Protein AF-A0A1C5RMY4-F1 (afdb_monomer)

Solvent-accessible surface area (backbone atoms only — not comparable to full-atom values): 9343 Å² total; per-residue (Å²): 129,76,68,65,66,56,53,53,54,55,52,51,52,52,53,50,54,48,57,75,66,56,68,58,70,64,58,58,49,51,51,52,53,52,49,50,53,53,51,52,52,50,51,52,52,50,52,52,50,53,50,49,34,61,46,48,66,45,89,45,74,66,55,49,50,37,51,51,38,51,52,50,28,52,53,36,43,52,51,22,26,55,73,70,71,58,78,48,69,67,61,52,51,54,51,51,53,53,56,53,50,51,55,52,51,28,19,50,23,30,48,42,15,62,75,70,65,68,57,71,57,57,52,22,48,50,49,44,56,51,49,39,51,53,33,51,51,52,33,53,53,22,42,42,66,65,65,48,92,69,59,67,73,58,52,56,53,54,51,53,56,49,52,61,60,51,56,65,64,75,79,113

Radius of gyration: 30.12 Å; Cα contacts (8 Å, |Δi|>4): 88; chains: 1; bounding box: 77×52×88 Å

Foldseek 3Di:
DPPVVVVVVVVVVVVVVVVVVCPPVVVVVVVVVVVV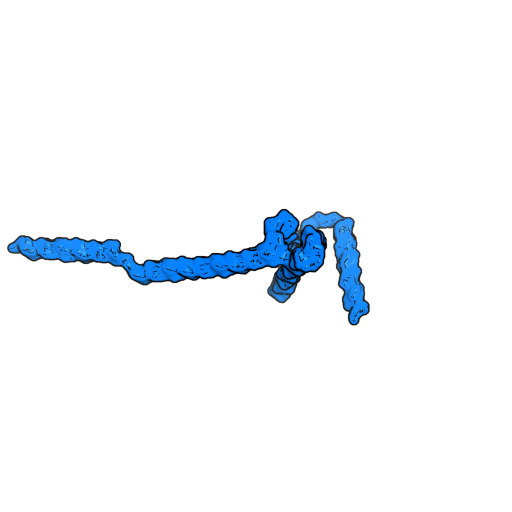VVVVVVVVCVVVVVVLCVLLVHDDPLNVLLVVLLVLLLVLQCLLCVLVVNDDPVVSVVSVVVSVVLSVQLSVLQCCCVPPVVHPSVSSSVSSVVSSVVSVLSNLVSCVSNPDDDDPVSVVVSVVVVVVVVVVVVVD

Secondary structure (DSSP, 8-state):
-TTHHHHHHHHHHHHHHHHHH---HHHHHHHHHHHHHHHHHHHHHHHHHHHHHHHTT---HHHHHHHHHHHHHHHHHHHHHHHTT---HHHHHHHHHHHHHHHHHHHHHHHHIIIII-STTHHHHHHHHHHHHHHHHHHHHHHHHHT----HHHHHHHHHHHHHHHHHHH--

Structure (mmCIF, N/CA/C/O backbone):
data_AF-A0A1C5RMY4-F1
#
_entry.id   AF-A0A1C5RMY4-F1
#
loop_
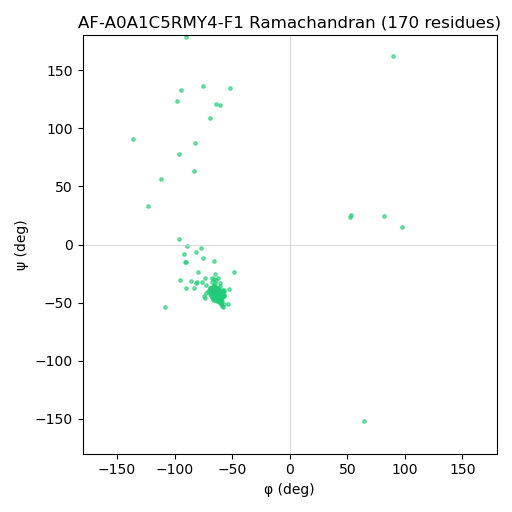_atom_site.group_PDB
_atom_site.id
_atom_site.type_symbol
_atom_site.label_atom_id
_atom_site.label_alt_id
_atom_site.label_comp_id
_atom_site.label_asym_id
_atom_site.label_entity_id
_atom_site.label_seq_id
_atom_site.pdbx_PDB_ins_code
_atom_site.Cartn_x
_atom_site.Cartn_y
_atom_site.Cartn_z
_atom_site.occupancy
_atom_site.B_iso_or_equiv
_atom_site.auth_seq_id
_atom_site.auth_comp_id
_atom_site.auth_asym_id
_atom_site.auth_atom_id
_atom_site.pdbx_PDB_model_num
ATOM 1 N N . MET A 1 1 ? -53.183 -29.161 -62.700 1.00 53.53 1 MET A N 1
ATOM 2 C CA . MET A 1 1 ? -53.122 -28.844 -61.252 1.00 53.53 1 MET A CA 1
ATOM 3 C C . MET A 1 1 ? -51.750 -29.084 -60.596 1.00 53.53 1 MET A C 1
ATOM 5 O O . MET A 1 1 ? -51.550 -28.572 -59.508 1.00 53.53 1 MET A O 1
ATOM 9 N N . GLY A 1 2 ? -50.781 -29.776 -61.221 1.00 54.72 2 GLY A N 1
ATOM 10 C CA . GLY A 1 2 ? -49.497 -30.132 -60.575 1.00 54.72 2 GLY A CA 1
ATOM 11 C C . GLY A 1 2 ? -48.319 -29.144 -60.690 1.00 54.72 2 GLY A C 1
ATOM 12 O O . GLY A 1 2 ? -47.258 -29.429 -60.146 1.00 54.72 2 GLY A O 1
ATOM 13 N N . GLN A 1 3 ? -48.458 -28.010 -61.389 1.00 52.47 3 GLN A N 1
ATOM 14 C CA . GLN A 1 3 ? -47.373 -27.014 -61.494 1.00 52.47 3 GLN A CA 1
ATOM 15 C C . GLN A 1 3 ? -47.354 -26.010 -60.331 1.00 52.47 3 GLN A C 1
ATOM 17 O O . GLN A 1 3 ? -46.271 -25.618 -59.914 1.00 52.47 3 GLN A O 1
ATOM 22 N N . TYR A 1 4 ? -48.516 -25.675 -59.756 1.00 54.50 4 TYR A N 1
ATOM 23 C CA . TYR A 1 4 ? -48.617 -24.744 -58.622 1.00 54.50 4 TYR A CA 1
ATOM 24 C C . TYR A 1 4 ? -48.008 -25.322 -57.331 1.00 54.50 4 TYR A C 1
ATOM 26 O O . TYR A 1 4 ? -47.198 -24.671 -56.685 1.00 54.50 4 TYR A O 1
ATOM 34 N N . ALA A 1 5 ? -48.265 -26.597 -57.019 1.00 56.53 5 ALA A N 1
ATOM 35 C CA . ALA A 1 5 ? -47.729 -27.225 -55.805 1.00 56.53 5 ALA A CA 1
ATOM 36 C C . ALA A 1 5 ? -46.190 -27.356 -55.794 1.00 56.53 5 ALA A C 1
ATOM 38 O O . ALA A 1 5 ? -45.576 -27.415 -54.733 1.00 56.53 5 ALA A O 1
ATOM 39 N N . ARG A 1 6 ? -45.541 -27.408 -56.968 1.00 55.28 6 ARG A N 1
ATOM 40 C CA . ARG A 1 6 ? -44.080 -27.559 -57.071 1.00 55.28 6 ARG A CA 1
ATOM 41 C C . ARG A 1 6 ? -43.343 -26.233 -56.880 1.00 55.28 6 ARG A C 1
ATOM 43 O O . ARG A 1 6 ? -42.236 -26.243 -56.351 1.00 55.28 6 ARG A O 1
ATOM 50 N N . SER A 1 7 ? -43.933 -25.113 -57.301 1.00 57.06 7 SER A N 1
ATOM 51 C CA . SER A 1 7 ? -43.360 -23.783 -57.067 1.00 57.06 7 SER A CA 1
ATOM 52 C C . SER A 1 7 ? -43.414 -23.394 -55.593 1.00 57.06 7 SER A C 1
ATOM 54 O O . SER A 1 7 ? -42.444 -22.833 -55.090 1.00 57.06 7 SER A O 1
ATOM 56 N N . ASP A 1 8 ? -44.483 -23.765 -54.887 1.00 58.78 8 ASP A N 1
ATOM 57 C CA . ASP A 1 8 ? -44.672 -23.396 -53.480 1.00 58.78 8 ASP A CA 1
ATOM 58 C C . ASP A 1 8 ? -43.644 -24.085 -52.564 1.00 58.78 8 ASP A C 1
ATOM 60 O O . ASP A 1 8 ? -43.006 -23.424 -51.749 1.00 58.78 8 ASP A O 1
ATOM 64 N N . ILE A 1 9 ? -43.355 -25.374 -52.790 1.00 59.66 9 ILE A N 1
ATOM 65 C CA . ILE A 1 9 ? -42.347 -26.135 -52.024 1.00 59.66 9 ILE A CA 1
ATOM 66 C C . ILE A 1 9 ? -40.926 -25.569 -52.221 1.00 59.66 9 ILE A C 1
ATOM 68 O O . ILE A 1 9 ? -40.126 -25.516 -51.286 1.00 59.66 9 ILE A O 1
ATOM 72 N N . VAL A 1 10 ? -40.592 -25.124 -53.438 1.00 60.22 10 VAL A N 1
ATOM 73 C CA . VAL A 1 10 ? -39.270 -24.542 -53.744 1.00 60.22 10 VAL A CA 1
ATOM 74 C C . VAL A 1 10 ? -39.128 -23.141 -53.138 1.00 60.22 10 VAL A C 1
ATOM 76 O O . VAL A 1 10 ? -38.043 -22.773 -52.679 1.00 60.22 10 VAL A O 1
ATOM 79 N N . LEU A 1 11 ? -40.215 -22.366 -53.096 1.00 60.44 11 LEU A N 1
ATOM 80 C CA . LEU A 1 11 ? -40.238 -21.049 -52.460 1.00 60.44 11 LEU A CA 1
ATOM 81 C C . LEU A 1 11 ? -40.129 -21.150 -50.931 1.00 60.44 11 LEU A C 1
ATOM 83 O O . LEU A 1 11 ? -39.371 -20.385 -50.332 1.00 60.44 11 LEU A O 1
ATOM 87 N N . GLU A 1 12 ? -40.800 -22.125 -50.314 1.00 62.69 12 GLU A N 1
ATOM 88 C CA . GLU A 1 12 ? -40.747 -22.372 -48.867 1.00 62.69 12 GLU A CA 1
ATOM 89 C C . GLU A 1 12 ? -39.377 -22.915 -48.419 1.00 62.69 12 GLU A C 1
ATOM 91 O O . GLU A 1 12 ? -38.822 -22.494 -47.404 1.00 62.69 12 GLU A O 1
ATOM 96 N N . SER A 1 13 ? -38.743 -23.770 -49.229 1.00 63.50 13 SER A N 1
ATOM 97 C CA . SER A 1 13 ? -37.384 -24.248 -48.943 1.00 63.50 13 SER A CA 1
ATOM 98 C C . SER A 1 13 ? -36.342 -23.119 -48.987 1.00 63.50 13 SER A C 1
ATOM 100 O O . SER A 1 13 ? -35.403 -23.126 -48.191 1.00 63.50 13 SER A O 1
ATOM 102 N N . ASN A 1 14 ? -36.489 -22.133 -49.880 1.00 63.25 14 ASN A N 1
ATOM 103 C CA . ASN A 1 14 ? -35.573 -20.988 -49.977 1.00 63.25 14 ASN A CA 1
ATOM 104 C C . ASN A 1 14 ? -35.792 -19.944 -48.872 1.00 63.25 14 ASN A C 1
ATOM 106 O O . ASN A 1 14 ? -34.830 -19.304 -48.438 1.00 63.25 14 ASN A O 1
ATOM 110 N N . SER A 1 15 ? -37.028 -19.761 -48.402 1.00 64.62 15 SER A N 1
ATOM 111 C CA . SER A 1 15 ? -37.321 -18.872 -47.273 1.00 64.62 15 SER A CA 1
ATOM 112 C C . SER A 1 15 ? -36.811 -19.459 -45.953 1.00 64.62 15 SER A C 1
ATOM 114 O O . SER A 1 15 ? -36.186 -18.738 -45.173 1.00 64.62 15 SER A O 1
ATOM 116 N N . LEU A 1 16 ? -36.961 -20.772 -45.747 1.00 60.56 16 LEU A N 1
ATOM 117 C CA . LEU A 1 16 ? -36.423 -21.481 -44.585 1.00 60.56 16 LEU A CA 1
ATOM 118 C C . LEU A 1 16 ? -34.889 -21.541 -44.595 1.00 60.56 16 LEU A C 1
ATOM 120 O O . LEU A 1 16 ? -34.268 -21.261 -43.571 1.00 60.56 16 LEU A O 1
ATOM 124 N N . LEU A 1 17 ? -34.254 -21.800 -45.745 1.00 60.25 17 LEU A N 1
ATOM 125 C CA . LEU A 1 17 ? -32.788 -21.753 -45.862 1.00 60.25 17 LEU A CA 1
ATOM 126 C C . LEU A 1 17 ? -32.226 -20.352 -45.589 1.00 60.25 17 LEU A C 1
ATOM 128 O O . LEU A 1 17 ? -31.188 -20.219 -44.940 1.00 60.25 17 LEU A O 1
ATOM 132 N N . ARG A 1 18 ? -32.925 -19.294 -46.019 1.00 58.94 18 ARG A N 1
ATOM 133 C CA . ARG A 1 18 ? -32.551 -17.916 -45.677 1.00 58.94 18 ARG A CA 1
ATOM 134 C C . ARG A 1 18 ? -32.745 -17.615 -44.196 1.00 58.94 18 ARG A C 1
ATOM 136 O O . ARG A 1 18 ? -31.878 -16.963 -43.634 1.00 58.94 18 ARG A O 1
ATOM 143 N N . ALA A 1 19 ? -33.808 -18.104 -43.557 1.00 60.16 19 ALA A N 1
ATOM 144 C CA . ALA A 1 19 ? -34.043 -17.923 -42.123 1.00 60.16 19 ALA A CA 1
ATOM 145 C C . ALA A 1 19 ? -33.007 -18.656 -41.250 1.00 60.16 19 ALA A C 1
ATOM 147 O O . ALA A 1 19 ? -32.563 -18.106 -40.245 1.00 60.16 19 ALA A O 1
ATOM 148 N N . VAL A 1 20 ? -32.559 -19.847 -41.666 1.00 60.69 20 VAL A N 1
ATOM 149 C CA . VAL A 1 20 ? -31.490 -20.607 -40.990 1.00 60.69 20 VAL A CA 1
ATOM 150 C C . VAL A 1 20 ? -30.127 -19.905 -41.102 1.00 60.69 20 VAL A C 1
ATOM 152 O O . VAL A 1 20 ? -29.335 -19.963 -40.165 1.00 60.69 20 VAL A O 1
ATOM 155 N N . PHE A 1 21 ? -29.861 -19.190 -42.203 1.00 59.97 21 PHE A N 1
ATOM 156 C CA . PHE A 1 21 ? -28.621 -18.421 -42.403 1.00 59.97 21 PHE A CA 1
ATOM 157 C C . PHE A 1 21 ? -28.698 -16.954 -41.943 1.00 59.97 21 PHE A C 1
ATOM 159 O O . PHE A 1 21 ? -27.677 -16.262 -41.921 1.00 59.97 21 PHE A O 1
ATOM 166 N N . PHE A 1 22 ? -29.880 -16.454 -41.564 1.00 62.44 22 PHE A N 1
ATOM 167 C CA . PHE A 1 22 ? -30.070 -15.076 -41.109 1.00 62.44 22 PHE A CA 1
ATOM 168 C C . PHE A 1 22 ? -29.711 -14.943 -39.627 1.00 62.44 22 PHE A C 1
ATOM 170 O O . PHE A 1 22 ? -30.539 -14.603 -38.782 1.00 62.44 22 PHE A O 1
ATOM 177 N N . ILE A 1 23 ? -28.440 -15.183 -39.295 1.00 59.62 23 ILE A N 1
ATOM 178 C CA . ILE A 1 23 ? -27.897 -14.655 -38.046 1.00 59.62 23 ILE A CA 1
ATOM 179 C C . ILE A 1 23 ? -27.927 -13.128 -38.183 1.00 59.62 23 ILE A C 1
ATOM 181 O O . ILE A 1 23 ? -27.337 -12.583 -39.121 1.00 59.62 23 ILE A O 1
ATOM 185 N N . PRO A 1 24 ? -28.627 -12.401 -37.294 1.00 61.25 24 PRO A N 1
ATOM 186 C CA . PRO A 1 24 ? -28.732 -10.960 -37.420 1.00 61.25 24 PRO A CA 1
ATOM 187 C C . PRO A 1 24 ? -27.326 -10.362 -37.342 1.00 61.25 24 PRO A C 1
ATOM 189 O O . PRO A 1 24 ? -26.653 -10.490 -36.322 1.00 61.25 24 PRO A O 1
ATOM 192 N N . LYS A 1 25 ? -26.900 -9.655 -38.397 1.00 63.75 25 LYS A N 1
ATOM 193 C CA . LYS A 1 25 ? -25.624 -8.910 -38.482 1.00 63.75 25 LYS A CA 1
ATOM 194 C C . LYS A 1 25 ? -25.372 -8.010 -37.258 1.00 63.75 25 LYS A C 1
ATOM 196 O O . LYS A 1 25 ? -24.232 -7.689 -36.935 1.00 63.75 25 LYS A O 1
ATOM 201 N N . ASN A 1 26 ? -26.442 -7.627 -36.556 1.00 67.31 26 ASN A N 1
ATOM 202 C CA . ASN A 1 26 ? -26.394 -6.906 -35.289 1.00 67.31 26 ASN A CA 1
ATOM 203 C C . ASN A 1 26 ? -25.777 -7.736 -34.143 1.00 67.31 26 ASN A C 1
ATOM 205 O O . ASN A 1 26 ? -24.994 -7.204 -33.370 1.00 67.31 26 ASN A O 1
ATOM 209 N N . LYS A 1 27 ? -26.059 -9.043 -34.049 1.00 70.69 27 LYS A N 1
ATOM 210 C CA . LYS A 1 27 ? -25.493 -9.936 -33.022 1.00 70.69 27 LYS A CA 1
ATOM 211 C C . LYS A 1 27 ? -23.996 -10.160 -33.236 1.00 70.69 27 LYS A C 1
ATOM 213 O O . LYS A 1 27 ? -23.237 -10.063 -32.281 1.00 70.69 27 LYS A O 1
ATOM 218 N N . GLU A 1 28 ? -23.571 -10.361 -34.481 1.00 73.44 28 GLU A N 1
ATOM 219 C CA . GLU A 1 28 ? -22.149 -10.435 -34.856 1.00 73.44 28 GLU A CA 1
ATOM 220 C C . GLU A 1 28 ? -21.415 -9.134 -34.494 1.00 73.44 28 GLU A C 1
ATOM 222 O O . GLU A 1 28 ? -20.409 -9.163 -33.792 1.00 73.44 28 GLU A O 1
ATOM 227 N N . ARG A 1 29 ? -21.981 -7.975 -34.870 1.00 77.12 29 ARG A N 1
ATOM 228 C CA . ARG A 1 29 ? -21.434 -6.651 -34.532 1.00 77.12 29 ARG A CA 1
ATOM 229 C C . ARG A 1 29 ? -21.334 -6.430 -33.020 1.00 77.12 29 ARG A C 1
ATOM 231 O O . ARG A 1 29 ? -20.299 -5.968 -32.556 1.00 77.12 29 ARG A O 1
ATOM 238 N N . GLN A 1 30 ? -22.372 -6.770 -32.258 1.00 75.19 30 GLN A N 1
ATOM 239 C CA . GLN A 1 30 ? -22.375 -6.634 -30.797 1.00 75.19 30 GLN A CA 1
ATOM 240 C C . GLN A 1 30 ? -21.321 -7.533 -30.137 1.00 75.19 30 GLN A C 1
ATOM 242 O O . GLN A 1 30 ? -20.623 -7.099 -29.224 1.00 75.19 30 GLN A O 1
ATOM 247 N N . VAL A 1 31 ? -21.146 -8.763 -30.630 1.00 78.81 31 VAL A N 1
ATOM 248 C CA . VAL A 1 31 ? -20.099 -9.677 -30.151 1.00 78.81 31 VAL A CA 1
ATOM 249 C C . VAL A 1 31 ? -18.704 -9.130 -30.473 1.00 78.81 31 VAL A C 1
ATOM 251 O O . VAL A 1 31 ? -17.828 -9.176 -29.612 1.00 78.81 31 VAL A O 1
ATOM 254 N N . THR A 1 32 ? -18.481 -8.568 -31.665 1.00 84.31 32 THR A N 1
ATOM 255 C CA . THR A 1 32 ? -17.197 -7.940 -32.019 1.00 84.31 32 THR A CA 1
ATOM 256 C C . THR A 1 32 ? -16.902 -6.712 -31.157 1.00 84.31 32 THR A C 1
ATOM 258 O O . THR A 1 32 ? -15.786 -6.591 -30.659 1.00 84.31 32 THR A O 1
ATOM 261 N N . VAL A 1 33 ? -17.891 -5.844 -30.917 1.00 85.25 33 VAL A N 1
ATOM 262 C CA . VAL A 1 33 ? -17.745 -4.659 -30.051 1.00 85.25 33 VAL A CA 1
ATOM 263 C C . VAL A 1 33 ? -17.442 -5.067 -28.608 1.00 85.25 33 VAL A C 1
ATOM 265 O O . VAL A 1 33 ? -16.530 -4.517 -27.996 1.00 85.25 33 VAL A O 1
ATOM 268 N N . MET A 1 34 ? -18.137 -6.079 -28.077 1.00 86.25 34 MET A N 1
ATOM 269 C CA . MET A 1 34 ? -17.867 -6.605 -26.735 1.00 86.25 34 MET A CA 1
ATOM 270 C C . MET A 1 34 ? -16.445 -7.171 -26.627 1.00 86.25 34 MET A C 1
ATOM 272 O O . MET A 1 34 ? -15.745 -6.901 -25.653 1.00 86.25 34 MET A O 1
ATOM 276 N N . ARG A 1 35 ? -15.988 -7.918 -27.641 1.00 89.44 35 ARG A N 1
ATOM 277 C CA . ARG A 1 35 ? -14.616 -8.448 -27.687 1.00 89.44 35 ARG A CA 1
ATOM 278 C C . ARG A 1 35 ? -13.581 -7.330 -27.739 1.00 89.44 35 ARG A C 1
ATOM 280 O O . ARG A 1 35 ? -12.637 -7.367 -26.963 1.00 89.44 35 ARG A O 1
ATOM 287 N N . GLN A 1 36 ? -13.781 -6.326 -28.591 1.00 89.62 36 GLN A N 1
ATOM 288 C CA . GLN A 1 36 ? -12.895 -5.164 -28.670 1.00 89.62 36 GLN A CA 1
ATOM 289 C C . GLN A 1 36 ? -12.822 -4.425 -27.331 1.00 89.62 36 GLN A C 1
ATOM 291 O O . GLN A 1 36 ? -11.724 -4.131 -26.878 1.00 89.62 36 GLN A O 1
ATOM 296 N N . ALA A 1 37 ? -13.955 -4.212 -26.655 1.00 89.81 37 ALA A N 1
ATOM 297 C CA . ALA A 1 37 ? -13.981 -3.578 -25.341 1.00 89.81 37 ALA A CA 1
ATOM 298 C C . ALA A 1 37 ? -13.166 -4.362 -24.297 1.00 89.81 37 ALA A C 1
ATOM 300 O O . ALA A 1 37 ? -12.312 -3.786 -23.625 1.00 89.81 37 ALA A O 1
ATOM 301 N N . VAL A 1 38 ? -13.371 -5.680 -24.195 1.00 93.00 38 VAL A N 1
ATOM 302 C CA . VAL A 1 38 ? -12.616 -6.531 -23.258 1.00 93.00 38 VAL A CA 1
ATOM 303 C C . VAL A 1 38 ? -11.124 -6.531 -23.593 1.00 93.00 38 VAL A C 1
ATOM 305 O O . VAL A 1 38 ? -10.297 -6.385 -22.698 1.00 93.00 38 VAL A O 1
ATOM 308 N N . THR A 1 39 ? -10.766 -6.639 -24.871 1.00 94.06 39 THR A N 1
ATOM 309 C CA . THR A 1 39 ? -9.370 -6.636 -25.317 1.00 94.06 39 THR A CA 1
ATOM 310 C C . THR A 1 39 ? -8.683 -5.293 -25.065 1.00 94.06 39 THR A C 1
ATOM 312 O O . THR A 1 39 ? -7.551 -5.267 -24.590 1.00 94.06 39 THR A O 1
ATOM 315 N N . THR A 1 40 ? -9.359 -4.166 -25.300 1.00 93.56 40 THR A N 1
ATOM 316 C CA . THR A 1 40 ? -8.829 -2.839 -24.956 1.00 93.56 40 THR A CA 1
ATOM 317 C C . THR A 1 40 ? -8.569 -2.727 -23.458 1.00 93.56 40 THR A C 1
ATOM 319 O O . THR A 1 40 ? -7.493 -2.292 -23.055 1.00 93.56 40 THR A O 1
ATOM 322 N N . VAL A 1 41 ? -9.514 -3.176 -22.631 1.00 93.44 41 VAL A N 1
ATOM 323 C CA . VAL A 1 41 ? -9.355 -3.193 -21.173 1.00 93.44 41 VAL A CA 1
ATOM 324 C C . VAL A 1 41 ? -8.166 -4.070 -20.758 1.00 93.44 41 VAL A C 1
ATOM 326 O O . VAL A 1 41 ? -7.339 -3.636 -19.960 1.00 93.44 41 VAL A O 1
ATOM 329 N N . GLN A 1 42 ? -8.018 -5.262 -21.344 1.00 93.88 42 GLN A N 1
ATOM 330 C CA . GLN A 1 42 ? -6.876 -6.149 -21.096 1.00 93.88 42 GLN A CA 1
ATOM 331 C C . GLN A 1 42 ? -5.539 -5.490 -21.441 1.00 93.88 42 GLN A C 1
ATOM 333 O O . GLN A 1 42 ? -4.606 -5.580 -20.649 1.00 93.88 42 GLN A O 1
ATOM 338 N N . TYR A 1 43 ? -5.440 -4.803 -22.583 1.00 94.88 43 TYR A N 1
ATOM 339 C CA . TYR A 1 43 ? -4.210 -4.105 -22.962 1.00 94.88 43 TYR A CA 1
ATOM 340 C C . TYR A 1 43 ? -3.871 -2.957 -22.016 1.00 94.88 43 TYR A C 1
ATOM 342 O O . TYR A 1 43 ? -2.703 -2.787 -21.671 1.00 94.88 43 TYR A O 1
ATOM 350 N N . VAL A 1 44 ? -4.871 -2.205 -21.551 1.00 94.62 44 VAL A N 1
ATOM 351 C CA . VAL A 1 44 ? -4.664 -1.149 -20.550 1.00 94.62 44 VAL A CA 1
ATOM 352 C C . VAL A 1 44 ? -4.140 -1.748 -19.245 1.00 94.62 44 VAL A C 1
ATOM 354 O O . VAL A 1 44 ? -3.120 -1.290 -18.732 1.00 94.62 44 VAL A O 1
ATOM 357 N N . PHE A 1 45 ? -4.768 -2.813 -18.740 1.00 93.38 45 PHE A N 1
ATOM 358 C CA . PHE A 1 45 ? -4.301 -3.493 -17.529 1.00 93.38 45 PHE A CA 1
ATOM 359 C C . PHE A 1 45 ? -2.911 -4.107 -17.693 1.00 93.38 45 PHE A C 1
ATOM 361 O O . PHE A 1 45 ? -2.097 -4.004 -16.780 1.00 93.38 45 PHE A O 1
ATOM 368 N N . ALA A 1 46 ? -2.612 -4.703 -18.847 1.00 94.69 46 ALA A N 1
ATOM 369 C CA . ALA A 1 46 ? -1.293 -5.252 -19.137 1.00 94.6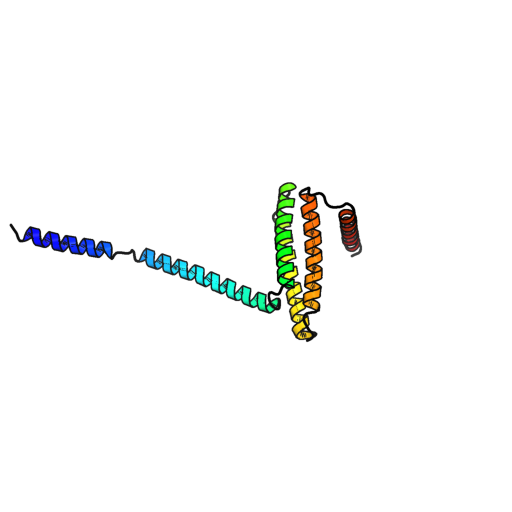9 46 ALA A CA 1
ATOM 370 C C . ALA A 1 46 ? -0.222 -4.153 -19.196 1.00 94.69 46 ALA A C 1
ATOM 372 O O . ALA A 1 46 ? 0.862 -4.334 -18.649 1.00 94.69 46 ALA A O 1
ATOM 373 N N . GLY A 1 47 ? -0.528 -3.002 -19.804 1.00 95.56 47 GLY A N 1
ATOM 374 C CA . GLY A 1 47 ? 0.379 -1.855 -19.859 1.00 95.56 47 GLY A CA 1
ATOM 375 C C . GLY A 1 47 ? 0.667 -1.276 -18.474 1.00 95.56 47 GLY A C 1
ATOM 376 O O . GLY A 1 47 ? 1.828 -1.098 -18.111 1.00 95.56 47 GLY A O 1
ATOM 377 N N . ILE A 1 48 ? -0.379 -1.054 -17.673 1.00 93.00 48 ILE A N 1
ATOM 378 C CA . ILE A 1 48 ? -0.242 -0.565 -16.293 1.00 93.00 48 ILE A CA 1
ATOM 379 C C . ILE A 1 48 ? 0.509 -1.588 -15.438 1.00 93.00 48 ILE A C 1
ATOM 381 O O . ILE A 1 48 ? 1.467 -1.229 -14.763 1.00 93.00 48 ILE A O 1
ATOM 385 N N . GLY A 1 49 ? 0.121 -2.862 -15.493 1.00 90.44 49 GLY A N 1
ATOM 386 C CA . GLY A 1 49 ? 0.759 -3.933 -14.729 1.00 90.44 49 GLY A CA 1
ATOM 387 C C . GLY A 1 49 ? 2.224 -4.137 -15.113 1.00 90.44 49 GLY A C 1
ATOM 388 O O . GLY A 1 49 ? 3.064 -4.312 -14.236 1.00 90.44 49 GLY A O 1
ATOM 389 N N . GLY A 1 50 ? 2.551 -4.042 -16.405 1.00 92.69 50 GLY A N 1
ATOM 390 C CA . GLY A 1 50 ? 3.927 -4.091 -16.897 1.00 92.69 50 GLY A CA 1
ATOM 391 C C . GLY A 1 50 ? 4.766 -2.920 -16.388 1.00 92.69 50 GLY A C 1
ATOM 392 O O . GLY A 1 50 ? 5.860 -3.133 -15.868 1.00 92.69 50 GLY A O 1
ATOM 393 N N . PHE A 1 51 ? 4.231 -1.697 -16.460 1.00 92.50 51 PHE A N 1
ATOM 394 C CA . PHE A 1 51 ? 4.896 -0.512 -15.917 1.00 92.50 51 PHE A CA 1
ATOM 395 C C . PHE A 1 51 ? 5.086 -0.603 -14.399 1.00 92.50 51 PHE A C 1
ATOM 397 O O . PHE A 1 51 ? 6.184 -0.368 -13.908 1.00 92.50 51 PHE A O 1
ATOM 404 N N . MET A 1 52 ? 4.047 -0.987 -13.653 1.00 91.69 52 MET A N 1
ATOM 405 C CA . MET A 1 52 ? 4.121 -1.154 -12.200 1.00 91.69 52 MET A CA 1
ATOM 406 C C . MET A 1 52 ? 5.113 -2.248 -11.808 1.00 91.69 52 MET A C 1
ATOM 408 O O . MET A 1 52 ? 5.890 -2.060 -10.879 1.00 91.69 52 MET A O 1
ATOM 412 N N . GLY A 1 53 ? 5.122 -3.371 -12.528 1.00 91.75 53 GLY A N 1
ATOM 413 C CA . GLY A 1 53 ? 6.086 -4.445 -12.315 1.00 91.75 53 GLY A CA 1
ATOM 414 C C . GLY A 1 53 ? 7.520 -3.964 -12.514 1.00 91.75 53 GLY A C 1
ATOM 415 O O . GLY A 1 53 ? 8.373 -4.250 -11.682 1.00 91.75 53 GLY A O 1
ATOM 416 N N . TRP A 1 54 ? 7.779 -3.182 -13.562 1.00 90.56 54 TRP A N 1
ATOM 417 C CA . TRP A 1 54 ? 9.085 -2.561 -13.780 1.00 90.56 54 TRP A CA 1
ATOM 418 C C . TRP A 1 54 ? 9.437 -1.542 -12.683 1.00 90.56 54 TRP A C 1
ATOM 420 O O . TRP A 1 54 ? 10.516 -1.617 -12.106 1.00 90.56 54 TRP A O 1
ATOM 430 N N . PHE A 1 55 ? 8.515 -0.638 -12.339 1.00 92.62 55 PHE A N 1
ATOM 431 C CA . PHE A 1 55 ? 8.750 0.443 -11.377 1.00 92.62 5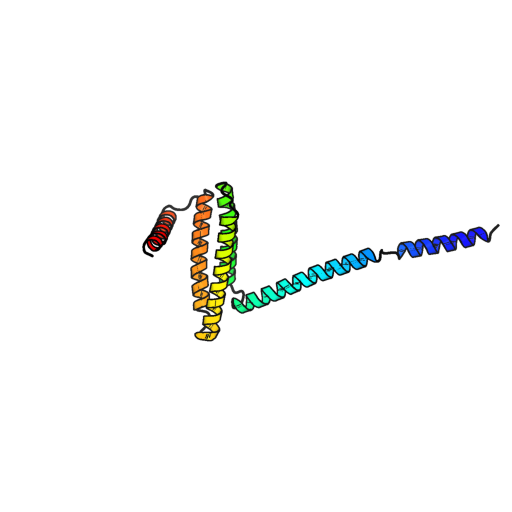5 PHE A CA 1
ATOM 432 C C . PHE A 1 55 ? 8.974 -0.056 -9.943 1.00 92.62 55 PHE A C 1
ATOM 434 O O . PHE A 1 55 ? 9.814 0.477 -9.225 1.00 92.62 55 PHE A O 1
ATOM 441 N N . LEU A 1 56 ? 8.254 -1.097 -9.522 1.00 92.56 56 LEU A N 1
ATOM 442 C CA . LEU A 1 56 ? 8.396 -1.693 -8.189 1.00 92.56 56 LEU A CA 1
ATOM 443 C C . LEU A 1 56 ? 9.577 -2.677 -8.092 1.00 92.56 56 LEU A C 1
ATOM 445 O O . LEU A 1 56 ? 9.885 -3.158 -7.002 1.00 92.56 56 LEU A O 1
ATOM 449 N N . GLY A 1 57 ? 10.241 -2.985 -9.211 1.00 88.31 57 GLY A N 1
ATOM 450 C CA . GLY A 1 57 ? 11.372 -3.914 -9.265 1.00 88.31 57 GLY A CA 1
ATOM 451 C C . GLY A 1 57 ? 10.992 -5.390 -9.323 1.00 88.31 57 GLY A C 1
ATOM 452 O O . GLY A 1 57 ? 11.774 -6.257 -8.933 1.00 88.31 57 GLY A O 1
ATOM 453 N N . GLY A 1 58 ? 9.792 -5.695 -9.804 1.00 90.19 58 GLY A N 1
ATOM 454 C CA . GLY A 1 58 ? 9.269 -7.048 -9.936 1.00 90.19 58 GLY A CA 1
ATOM 455 C C . GLY A 1 58 ? 8.510 -7.533 -8.702 1.00 90.19 58 GLY A C 1
ATOM 456 O O . GLY A 1 58 ? 8.631 -6.994 -7.602 1.00 90.19 58 GLY A O 1
ATOM 457 N N . LEU A 1 59 ? 7.710 -8.577 -8.910 1.00 88.75 59 LEU A N 1
ATOM 458 C CA . LEU A 1 59 ? 6.789 -9.137 -7.923 1.00 88.75 59 LEU A CA 1
ATOM 459 C C . LEU A 1 59 ? 7.439 -10.329 -7.206 1.00 88.75 59 LEU A C 1
ATOM 461 O O . LEU A 1 59 ? 7.193 -11.485 -7.538 1.00 88.75 59 LEU A O 1
ATOM 465 N N . ASP A 1 60 ? 8.329 -10.028 -6.262 1.00 91.38 60 ASP A N 1
ATOM 466 C CA . ASP A 1 60 ? 8.990 -11.026 -5.415 1.00 91.38 60 ASP A CA 1
ATOM 467 C C . ASP A 1 60 ? 8.205 -11.309 -4.121 1.00 91.38 60 ASP A C 1
ATOM 469 O O . ASP A 1 60 ? 7.148 -10.727 -3.863 1.00 91.38 60 ASP A O 1
ATOM 473 N N . GLY A 1 61 ? 8.721 -12.224 -3.293 1.00 94.00 61 GLY A N 1
ATOM 474 C CA . GLY A 1 61 ? 8.064 -12.632 -2.050 1.00 94.00 61 GLY A CA 1
ATOM 475 C C . GLY A 1 61 ? 7.852 -11.491 -1.050 1.00 94.00 61 GLY A C 1
ATOM 476 O O . GLY A 1 61 ? 6.838 -11.488 -0.353 1.00 94.00 61 GLY A O 1
ATOM 477 N N . PHE A 1 62 ? 8.751 -10.502 -0.999 1.00 94.38 62 PHE A N 1
ATOM 478 C CA . PHE A 1 62 ? 8.619 -9.365 -0.085 1.00 94.38 62 PHE A CA 1
ATOM 479 C C . PHE A 1 62 ? 7.526 -8.407 -0.553 1.00 94.38 62 PHE A C 1
ATOM 481 O O . PHE A 1 62 ? 6.665 -8.020 0.240 1.00 94.38 62 PHE A O 1
ATOM 488 N N . LEU A 1 63 ? 7.507 -8.070 -1.847 1.00 94.69 63 LEU A N 1
ATOM 489 C CA . LEU A 1 63 ? 6.455 -7.225 -2.409 1.00 94.69 63 LEU A CA 1
ATOM 490 C C . LEU A 1 63 ? 5.084 -7.915 -2.341 1.00 94.69 63 LEU A C 1
ATOM 492 O O . LEU A 1 63 ? 4.084 -7.267 -2.032 1.00 94.69 63 LEU A O 1
ATOM 496 N N . TYR A 1 64 ? 5.036 -9.232 -2.570 1.00 95.56 64 TYR A N 1
ATOM 497 C CA . TYR A 1 64 ? 3.822 -10.031 -2.403 1.00 95.56 64 TYR A CA 1
ATOM 498 C C . TYR A 1 64 ? 3.312 -10.012 -0.954 1.00 95.56 64 TYR A C 1
ATOM 500 O O . TYR A 1 64 ? 2.116 -9.827 -0.727 1.00 95.56 64 TYR A O 1
ATOM 508 N N . ALA A 1 65 ? 4.205 -10.156 0.032 1.00 96.56 65 ALA A N 1
ATOM 509 C CA . ALA A 1 65 ? 3.838 -10.081 1.443 1.00 96.56 65 ALA A CA 1
ATOM 510 C C . ALA A 1 65 ? 3.251 -8.709 1.805 1.00 96.56 65 ALA A C 1
ATOM 512 O O . ALA A 1 65 ? 2.193 -8.646 2.431 1.00 96.56 65 ALA A O 1
ATOM 513 N N . LEU A 1 66 ? 3.880 -7.618 1.354 1.00 96.38 66 LEU A N 1
ATOM 514 C CA . LEU A 1 66 ? 3.362 -6.265 1.560 1.00 96.38 66 LEU A CA 1
ATOM 515 C C . LEU A 1 66 ? 1.982 -6.077 0.924 1.00 96.38 66 LEU A C 1
ATOM 517 O O . LEU A 1 66 ? 1.080 -5.548 1.567 1.00 96.38 66 LEU A O 1
ATOM 521 N N . LEU A 1 67 ? 1.798 -6.544 -0.314 1.00 95.88 67 LEU A N 1
ATOM 522 C CA . LEU A 1 67 ? 0.507 -6.483 -0.996 1.00 95.88 67 LEU A CA 1
ATOM 523 C C . LEU A 1 67 ? -0.579 -7.217 -0.202 1.00 95.88 67 LEU A C 1
ATOM 525 O O . LEU A 1 67 ? -1.676 -6.691 -0.026 1.00 95.88 67 LEU A O 1
ATOM 529 N N . MET A 1 68 ? -0.268 -8.410 0.304 1.00 97.12 68 MET A N 1
ATOM 530 C CA . MET A 1 68 ? -1.194 -9.195 1.114 1.00 97.12 68 MET A CA 1
ATOM 531 C C . MET A 1 68 ? -1.551 -8.478 2.426 1.00 97.12 68 MET A C 1
ATOM 533 O O . MET A 1 68 ? -2.730 -8.403 2.764 1.00 97.12 68 MET A O 1
ATOM 537 N N . PHE A 1 69 ? -0.574 -7.874 3.108 1.00 96.44 69 PHE A N 1
ATOM 538 C CA . PHE A 1 69 ? -0.811 -7.079 4.319 1.00 96.44 69 PHE A CA 1
ATOM 539 C C . PHE A 1 69 ? -1.701 -5.863 4.047 1.00 96.44 69 PHE A C 1
ATOM 541 O O . PHE A 1 69 ? -2.674 -5.663 4.762 1.00 96.44 69 PHE A O 1
ATOM 548 N N . VAL A 1 70 ? -1.442 -5.109 2.975 1.00 95.94 70 VAL A N 1
ATOM 549 C CA . VAL A 1 70 ? -2.274 -3.960 2.575 1.00 95.94 70 VAL A CA 1
ATOM 550 C C . VAL A 1 70 ? -3.720 -4.378 2.287 1.00 95.94 70 VAL A C 1
ATOM 552 O O . VAL A 1 70 ? -4.660 -3.681 2.671 1.00 95.94 70 VAL A O 1
ATOM 555 N N . VAL A 1 71 ? -3.920 -5.513 1.606 1.00 95.50 71 VAL A N 1
ATOM 556 C CA . VAL A 1 71 ? -5.264 -6.034 1.312 1.00 95.50 71 VAL A CA 1
ATOM 557 C C . VAL A 1 71 ? -5.977 -6.448 2.596 1.00 95.50 71 VAL A C 1
ATOM 559 O O . VAL A 1 71 ? -7.137 -6.081 2.784 1.00 95.50 71 VAL A O 1
ATOM 562 N N . ILE A 1 72 ? -5.300 -7.185 3.481 1.00 95.31 72 ILE A N 1
ATOM 563 C CA . ILE A 1 72 ? -5.873 -7.582 4.770 1.00 95.31 72 ILE A CA 1
ATOM 564 C C . ILE A 1 72 ? -6.224 -6.346 5.588 1.00 95.31 72 ILE A C 1
ATOM 566 O O . ILE A 1 72 ? -7.341 -6.282 6.089 1.00 95.31 72 ILE A O 1
ATOM 570 N N . ASP A 1 73 ? -5.330 -5.364 5.678 1.00 93.94 73 ASP A N 1
ATOM 571 C CA . ASP A 1 73 ? -5.579 -4.135 6.425 1.00 93.94 73 ASP A CA 1
ATOM 572 C C . ASP A 1 73 ? -6.786 -3.360 5.899 1.00 93.94 73 ASP A C 1
ATOM 574 O O . ASP A 1 73 ? -7.631 -2.915 6.669 1.00 93.94 73 ASP A O 1
ATOM 578 N N . TYR A 1 74 ? -6.926 -3.238 4.578 1.00 92.38 74 TYR A N 1
ATOM 579 C CA . TYR A 1 74 ? -8.089 -2.570 4.001 1.00 92.38 74 TYR A CA 1
ATOM 580 C C . TYR A 1 74 ? -9.395 -3.300 4.346 1.00 92.38 74 TYR A C 1
ATOM 582 O O . TYR A 1 74 ? -10.396 -2.669 4.695 1.00 92.38 74 TYR A O 1
ATOM 590 N N . VAL A 1 75 ? -9.389 -4.635 4.283 1.00 93.12 75 VAL A N 1
ATOM 591 C CA . VAL A 1 75 ? -10.556 -5.454 4.630 1.00 93.12 75 VAL A CA 1
ATOM 592 C C . VAL A 1 75 ? -10.863 -5.366 6.128 1.00 93.12 75 VAL A C 1
ATOM 594 O O . VAL A 1 75 ? -12.023 -5.174 6.493 1.00 93.12 75 VAL A O 1
ATOM 597 N N . THR A 1 76 ? -9.860 -5.457 7.006 1.00 92.88 76 THR A N 1
ATOM 598 C CA . THR A 1 76 ? -10.053 -5.334 8.460 1.00 92.88 76 THR A CA 1
ATOM 599 C C . THR A 1 76 ? -10.480 -3.929 8.857 1.00 92.88 76 THR A C 1
ATOM 601 O O . THR A 1 76 ? -11.400 -3.798 9.660 1.00 92.88 76 THR A O 1
ATOM 604 N N . GLY A 1 77 ? -9.921 -2.888 8.246 1.00 90.62 77 GLY A N 1
ATOM 605 C CA . GLY A 1 77 ? -10.341 -1.503 8.446 1.00 90.62 77 GLY A CA 1
ATOM 606 C C . GLY A 1 77 ? -11.788 -1.266 8.024 1.00 90.62 77 GLY A C 1
ATOM 607 O O . GLY A 1 77 ? -12.554 -0.632 8.753 1.00 90.62 77 GLY A O 1
ATOM 608 N N . LEU A 1 78 ? -12.215 -1.843 6.897 1.00 90.25 78 LEU A N 1
ATOM 609 C CA . LEU A 1 78 ? -13.611 -1.770 6.466 1.00 90.25 78 LEU A CA 1
ATOM 610 C C . LEU A 1 78 ? -14.549 -2.499 7.442 1.00 90.25 78 LEU A C 1
ATOM 612 O O . LEU A 1 78 ? -15.608 -1.969 7.787 1.00 90.25 78 LEU A O 1
ATOM 616 N N . MET A 1 79 ? -14.157 -3.683 7.926 1.00 90.56 79 MET A N 1
ATOM 617 C CA . MET A 1 79 ? -14.912 -4.419 8.946 1.00 90.56 79 MET A CA 1
ATOM 618 C C . MET A 1 79 ? -15.012 -3.630 10.258 1.00 90.56 79 MET A C 1
ATOM 620 O O . MET A 1 79 ? -16.104 -3.504 10.811 1.00 90.56 79 MET A O 1
ATOM 624 N N . ALA A 1 80 ? -13.910 -3.047 10.731 1.00 90.31 80 ALA A N 1
ATOM 625 C CA . ALA A 1 80 ? -13.878 -2.235 11.943 1.00 90.31 80 ALA A CA 1
ATOM 626 C C . ALA A 1 80 ? -14.777 -0.992 11.821 1.00 90.31 80 ALA A C 1
ATOM 628 O O . ALA A 1 80 ? -15.563 -0.704 12.727 1.00 90.31 80 ALA A O 1
ATOM 629 N N . ALA A 1 81 ? -14.734 -0.291 10.682 1.00 89.12 81 ALA A N 1
ATOM 630 C CA . ALA A 1 81 ? -15.595 0.862 10.411 1.00 89.12 81 ALA A CA 1
ATOM 631 C C . ALA A 1 81 ? -17.087 0.486 10.387 1.00 89.12 81 ALA A C 1
ATOM 633 O O . ALA A 1 81 ? -17.930 1.241 10.886 1.00 89.12 81 ALA A O 1
ATOM 634 N N . PHE A 1 82 ? -17.415 -0.693 9.846 1.00 88.94 82 PHE A N 1
ATOM 635 C CA . PHE A 1 82 ? -18.776 -1.225 9.842 1.00 88.94 82 PHE A CA 1
ATOM 636 C C . PHE A 1 82 ? -19.267 -1.560 11.257 1.00 88.94 82 PHE A C 1
ATOM 638 O O . PHE A 1 82 ? -20.361 -1.141 11.636 1.00 88.94 82 PHE A O 1
ATOM 645 N N . VAL A 1 83 ? -18.444 -2.240 12.064 1.00 88.06 83 VAL A N 1
ATOM 646 C CA . VAL A 1 83 ? -18.750 -2.563 13.472 1.00 88.06 83 VAL A CA 1
ATOM 647 C C . VAL A 1 83 ? -18.991 -1.291 14.288 1.00 88.06 83 VAL A C 1
ATOM 649 O O . VAL A 1 83 ? -19.955 -1.212 15.047 1.00 88.06 83 VAL A O 1
ATOM 652 N N . GLN A 1 84 ? -18.178 -0.257 14.072 1.00 86.69 84 GLN A N 1
ATOM 653 C CA . GLN A 1 84 ? -18.326 1.038 14.740 1.00 86.69 84 GLN A CA 1
ATOM 654 C C . GLN A 1 84 ? -19.454 1.914 14.171 1.00 86.69 84 GLN A C 1
ATOM 656 O O . GLN A 1 84 ? -19.695 3.002 14.693 1.00 86.69 84 GLN A O 1
ATOM 661 N N . LYS A 1 85 ? -20.145 1.479 13.105 1.00 84.06 85 LYS A N 1
ATOM 662 C CA . LYS A 1 85 ? -21.151 2.263 12.359 1.00 84.06 85 LYS A CA 1
ATOM 663 C C . LYS A 1 85 ? -20.639 3.631 11.877 1.00 84.06 85 LYS A C 1
ATOM 665 O O . LYS A 1 85 ? -21.428 4.546 11.650 1.00 84.06 85 LYS A O 1
ATOM 670 N N . LYS A 1 86 ? -19.324 3.774 11.691 1.00 76.44 86 LYS A N 1
ATOM 671 C CA . LYS A 1 86 ? -18.645 5.004 11.245 1.00 76.44 86 LYS A CA 1
ATOM 672 C C . LYS A 1 86 ? -18.067 4.815 9.846 1.00 76.44 86 LYS A C 1
ATOM 674 O O . LYS A 1 86 ? -16.872 4.979 9.614 1.00 76.44 86 LYS A O 1
ATOM 679 N N . VAL A 1 87 ? -18.922 4.453 8.896 1.00 76.38 87 VAL A N 1
ATOM 680 C CA . VAL A 1 87 ? -18.511 4.291 7.499 1.00 76.38 87 VAL A CA 1
ATOM 681 C C . VAL A 1 87 ? -18.502 5.668 6.834 1.00 76.38 87 VAL A C 1
ATOM 683 O O . VAL A 1 87 ? -19.502 6.105 6.273 1.00 76.38 87 VAL A O 1
ATOM 686 N N . SER A 1 88 ? -17.376 6.374 6.944 1.00 81.75 88 SER A N 1
ATOM 687 C CA . SER A 1 88 ? -17.137 7.611 6.195 1.00 81.75 88 SER A CA 1
ATOM 688 C C . SER A 1 88 ? -16.301 7.316 4.954 1.00 81.75 88 SER A C 1
ATOM 690 O O . SER A 1 88 ? -15.188 6.791 5.042 1.00 81.75 88 SER A O 1
ATOM 692 N N . SER A 1 89 ? -16.826 7.684 3.786 1.00 77.00 89 SER A N 1
ATOM 693 C CA . SER A 1 89 ? -16.123 7.573 2.505 1.00 77.00 89 SER A CA 1
ATOM 694 C C . SER A 1 89 ? -14.856 8.428 2.453 1.00 77.00 89 SER A C 1
ATOM 696 O O . SER A 1 89 ? -13.902 8.055 1.779 1.00 77.00 89 SER A O 1
ATOM 698 N N . GLU A 1 90 ? -14.817 9.541 3.187 1.00 82.31 90 GLU A N 1
ATOM 699 C CA . GLU A 1 90 ? -13.638 10.407 3.283 1.00 82.31 90 GLU A CA 1
ATOM 700 C C . GLU A 1 90 ? -12.484 9.701 4.006 1.00 82.31 90 GLU A C 1
ATOM 702 O O . GLU A 1 90 ? -11.345 9.706 3.536 1.00 82.31 90 GLU A O 1
ATOM 707 N N . VAL A 1 91 ? -12.797 8.998 5.100 1.00 79.44 91 VAL A N 1
ATOM 708 C CA . VAL A 1 91 ? -11.820 8.191 5.846 1.00 79.44 91 VAL A CA 1
ATOM 709 C C . VAL A 1 91 ? -11.328 7.021 4.990 1.00 79.44 91 VAL A C 1
ATOM 711 O O . VAL A 1 91 ? -10.125 6.768 4.925 1.00 79.44 91 VAL A O 1
ATOM 714 N N . GLY A 1 92 ? -12.233 6.355 4.263 1.00 82.31 92 GLY A N 1
ATOM 715 C CA . GLY A 1 92 ? -11.877 5.276 3.337 1.00 82.31 92 GLY A CA 1
ATOM 716 C C . GLY A 1 92 ? -10.972 5.739 2.191 1.00 82.31 92 GLY A C 1
ATOM 717 O O . GLY A 1 92 ? -9.979 5.079 1.884 1.00 82.31 92 GLY A O 1
ATOM 718 N N . PHE A 1 93 ? -11.264 6.900 1.595 1.00 85.94 93 PHE A N 1
ATOM 719 C CA . PHE A 1 93 ? -10.433 7.481 0.539 1.00 85.94 93 PHE A CA 1
ATOM 720 C C . PHE A 1 93 ? -9.038 7.845 1.055 1.00 85.94 93 PHE A C 1
ATOM 722 O O . PHE A 1 93 ? -8.040 7.478 0.436 1.00 85.94 93 PHE A O 1
ATOM 729 N N . LYS A 1 94 ? -8.952 8.485 2.230 1.00 85.44 94 LYS A N 1
ATOM 730 C CA . LYS A 1 94 ? -7.669 8.786 2.884 1.00 85.44 94 LYS A CA 1
ATOM 731 C C . LYS A 1 94 ? -6.857 7.512 3.145 1.00 85.44 94 LYS A C 1
ATOM 733 O O . LYS A 1 94 ? -5.647 7.504 2.916 1.00 85.44 94 LYS A O 1
ATOM 738 N N . GLY A 1 95 ? -7.525 6.431 3.554 1.00 86.81 95 GLY A N 1
ATOM 739 C CA . GLY A 1 95 ? -6.922 5.109 3.709 1.00 86.81 95 GLY A CA 1
ATOM 740 C C . GLY A 1 95 ? -6.296 4.601 2.410 1.00 86.81 95 GLY A C 1
ATOM 741 O O . GLY A 1 95 ? -5.102 4.307 2.386 1.00 86.81 95 GLY A O 1
ATOM 742 N N . ILE A 1 96 ? -7.062 4.574 1.314 1.00 89.25 96 ILE A N 1
ATOM 743 C CA . ILE A 1 96 ? -6.580 4.113 -0.000 1.00 89.25 96 ILE A CA 1
ATOM 744 C C . ILE A 1 96 ? -5.407 4.970 -0.494 1.00 89.25 96 ILE A C 1
ATOM 746 O O . ILE A 1 96 ? -4.397 4.419 -0.931 1.00 89.25 96 ILE A O 1
ATOM 750 N N . CYS A 1 97 ? -5.486 6.298 -0.371 1.00 90.88 97 CYS A N 1
ATOM 751 C CA . CYS A 1 97 ? -4.392 7.199 -0.742 1.00 90.88 97 CYS A CA 1
ATOM 752 C C . CYS A 1 97 ? -3.091 6.867 0.004 1.00 90.88 97 CYS A C 1
ATOM 754 O O . CYS A 1 97 ? -2.025 6.834 -0.614 1.00 90.88 97 CYS A O 1
ATOM 756 N N . LYS A 1 98 ? -3.171 6.548 1.305 1.00 90.69 98 LYS A N 1
ATOM 757 C CA . LYS A 1 98 ? -2.006 6.114 2.092 1.00 90.69 98 LYS A CA 1
ATOM 758 C C . LYS A 1 98 ? -1.407 4.818 1.534 1.00 90.69 98 LYS A C 1
ATOM 760 O O . LYS A 1 98 ? -0.192 4.735 1.388 1.00 90.69 98 LYS A O 1
ATOM 765 N N . LYS A 1 99 ? -2.236 3.834 1.162 1.00 92.75 99 LYS A N 1
ATOM 766 C CA . LYS A 1 99 ? -1.754 2.564 0.581 1.00 92.75 99 LYS A CA 1
ATOM 767 C C . LYS A 1 99 ? -1.096 2.760 -0.782 1.00 92.75 99 LYS A C 1
ATOM 769 O O . LYS A 1 99 ? -0.064 2.157 -1.051 1.00 92.75 99 LYS A O 1
ATOM 774 N N . VAL A 1 100 ? -1.637 3.637 -1.629 1.00 93.31 100 VAL A N 1
ATOM 775 C CA . VAL A 1 100 ? -1.005 3.985 -2.914 1.00 93.31 100 VAL A CA 1
ATOM 776 C C . VAL A 1 100 ? 0.358 4.645 -2.687 1.00 93.31 100 VAL A C 1
ATOM 778 O O . VAL A 1 100 ? 1.331 4.273 -3.342 1.00 93.31 100 VAL A O 1
ATOM 781 N N . ALA A 1 101 ? 0.460 5.560 -1.717 1.00 94.69 101 ALA A N 1
ATOM 782 C CA . ALA A 1 101 ? 1.724 6.211 -1.371 1.00 94.69 101 ALA A CA 1
ATOM 783 C C . ALA A 1 101 ? 2.804 5.211 -0.915 1.00 94.69 101 ALA A C 1
ATOM 785 O O . ALA A 1 101 ? 3.970 5.381 -1.271 1.00 94.69 101 ALA A O 1
ATOM 786 N N . ILE A 1 102 ? 2.424 4.139 -0.209 1.00 95.19 102 ILE A N 1
ATOM 787 C CA . ILE A 1 102 ? 3.342 3.051 0.168 1.00 95.19 102 ILE A CA 1
ATOM 788 C C . ILE A 1 102 ? 4.000 2.439 -1.073 1.00 95.19 102 ILE A C 1
ATOM 790 O O . ILE A 1 102 ? 5.226 2.356 -1.141 1.00 95.19 102 ILE A O 1
ATOM 794 N N . PHE A 1 103 ? 3.215 2.057 -2.085 1.00 95.19 103 PHE A N 1
ATOM 795 C CA . PHE A 1 103 ? 3.766 1.476 -3.314 1.00 95.19 103 PHE A CA 1
ATOM 796 C C . PHE A 1 103 ? 4.622 2.476 -4.100 1.00 95.19 103 PHE A C 1
ATOM 798 O O . PHE A 1 103 ? 5.648 2.088 -4.657 1.00 95.19 103 PHE A O 1
ATOM 805 N N . CYS A 1 104 ? 4.269 3.765 -4.097 1.00 95.50 104 CYS A N 1
ATOM 806 C CA . CYS A 1 104 ? 5.120 4.803 -4.681 1.00 95.50 104 CYS A CA 1
ATOM 807 C C . CYS A 1 104 ? 6.496 4.861 -4.002 1.00 95.50 104 CYS A C 1
ATOM 809 O O . CYS A 1 104 ? 7.512 4.909 -4.692 1.00 95.50 104 CYS A O 1
ATOM 811 N N . LEU A 1 105 ? 6.545 4.805 -2.668 1.00 96.06 105 LEU A N 1
ATOM 812 C CA . LEU A 1 105 ? 7.801 4.821 -1.913 1.00 96.06 105 LEU A CA 1
ATOM 813 C C . LEU A 1 105 ? 8.634 3.557 -2.132 1.00 96.06 105 LEU A C 1
ATOM 815 O O . LEU A 1 105 ? 9.854 3.650 -2.244 1.00 96.06 105 LEU A O 1
ATOM 819 N N . VAL A 1 106 ? 7.997 2.391 -2.267 1.00 96.44 106 VAL A N 1
ATOM 820 C CA . VAL A 1 106 ? 8.693 1.151 -2.647 1.00 96.44 106 VAL A CA 1
ATOM 821 C C . VAL A 1 106 ? 9.331 1.282 -4.031 1.00 96.44 106 VAL A C 1
ATOM 823 O O . VAL A 1 106 ? 10.494 0.918 -4.201 1.00 96.44 106 VAL A O 1
ATOM 826 N N . GLY A 1 107 ? 8.608 1.839 -5.007 1.00 94.56 107 GLY A N 1
ATOM 827 C CA . GLY A 1 107 ? 9.149 2.083 -6.345 1.00 94.56 107 GLY A CA 1
ATOM 828 C C . GLY A 1 107 ? 10.292 3.098 -6.348 1.00 94.56 107 GLY A C 1
ATOM 829 O O . GLY A 1 107 ? 11.314 2.872 -6.987 1.00 94.56 107 GLY A O 1
ATOM 830 N N . ILE A 1 108 ? 10.190 4.168 -5.554 1.00 94.88 108 ILE A N 1
ATOM 831 C CA . ILE A 1 108 ? 11.303 5.109 -5.350 1.00 94.88 108 ILE A CA 1
ATOM 832 C C . ILE A 1 108 ? 12.514 4.384 -4.751 1.00 94.88 108 ILE A C 1
ATOM 834 O O . ILE A 1 108 ? 13.621 4.542 -5.258 1.00 94.88 108 ILE A O 1
ATOM 838 N N . GLY A 1 109 ? 12.315 3.544 -3.730 1.00 94.19 109 GLY A N 1
ATOM 839 C CA . GLY A 1 109 ? 13.379 2.721 -3.150 1.00 94.19 109 GLY A CA 1
ATOM 840 C C . GLY A 1 109 ? 14.052 1.823 -4.189 1.00 94.19 109 GLY A C 1
ATOM 841 O O . GLY A 1 109 ? 15.277 1.773 -4.256 1.00 94.19 109 GLY A O 1
ATOM 842 N N . HIS A 1 110 ? 13.266 1.191 -5.065 1.00 94.88 110 HIS A N 1
ATOM 843 C CA . HIS A 1 110 ? 13.794 0.386 -6.166 1.00 94.88 110 HIS A CA 1
ATOM 844 C C . HIS A 1 110 ? 14.609 1.207 -7.179 1.00 94.88 110 HIS A C 1
ATOM 846 O O . HIS A 1 110 ? 15.689 0.788 -7.605 1.00 94.88 110 HIS A O 1
ATOM 852 N N . VAL A 1 111 ? 14.113 2.384 -7.564 1.00 92.75 111 VAL A N 1
ATOM 853 C CA . VAL A 1 111 ? 14.823 3.286 -8.480 1.00 92.75 111 VAL A CA 1
ATOM 854 C C . VAL A 1 111 ? 16.132 3.762 -7.852 1.00 92.75 111 VAL A C 1
ATOM 856 O O . VAL A 1 111 ? 17.154 3.770 -8.526 1.00 92.75 111 VAL A O 1
ATOM 859 N N . LEU A 1 112 ? 16.149 4.099 -6.563 1.00 92.19 112 LEU A N 1
ATOM 860 C CA . LEU A 1 112 ? 17.374 4.510 -5.871 1.00 92.19 112 LEU A CA 1
ATOM 861 C C . LEU A 1 112 ? 18.395 3.372 -5.780 1.00 92.19 112 LEU A C 1
ATOM 863 O O . LEU A 1 112 ? 19.573 3.581 -6.076 1.00 92.19 112 LEU A O 1
ATOM 867 N N . ASP A 1 113 ? 17.942 2.167 -5.436 1.00 91.62 113 ASP A N 1
ATOM 868 C CA . ASP A 1 113 ? 18.794 0.978 -5.396 1.00 91.62 113 ASP A CA 1
ATOM 869 C C . ASP A 1 113 ? 19.462 0.716 -6.754 1.00 91.62 113 ASP A C 1
ATOM 871 O O . ASP A 1 113 ? 20.665 0.466 -6.828 1.00 91.62 113 ASP A O 1
ATOM 875 N N . THR A 1 114 ? 18.696 0.821 -7.844 1.00 90.31 114 THR A N 1
ATOM 876 C CA . THR A 1 114 ? 19.185 0.489 -9.191 1.00 90.31 114 THR A CA 1
ATOM 877 C C . THR A 1 114 ? 19.965 1.615 -9.865 1.00 90.31 114 THR A C 1
ATOM 879 O O . THR A 1 114 ? 20.940 1.335 -10.559 1.00 90.31 114 THR A O 1
ATOM 882 N N . GLN A 1 115 ? 19.561 2.874 -9.680 1.00 88.75 115 GLN A N 1
ATOM 883 C CA . GLN A 1 115 ? 20.134 4.021 -10.394 1.00 88.75 115 GLN A CA 1
ATOM 884 C C . GLN A 1 115 ? 21.238 4.739 -9.617 1.00 88.75 115 GLN A C 1
ATOM 886 O O . GLN A 1 115 ? 22.132 5.309 -10.236 1.00 88.75 115 GLN A O 1
ATOM 891 N N . VAL A 1 116 ? 21.182 4.742 -8.282 1.00 87.25 116 VAL A N 1
ATOM 892 C CA . VAL A 1 116 ? 22.103 5.534 -7.448 1.00 87.25 116 VAL A CA 1
ATOM 893 C C . VAL A 1 116 ? 23.096 4.635 -6.731 1.00 87.25 116 VAL A C 1
ATOM 895 O O . VAL A 1 116 ? 24.301 4.839 -6.831 1.00 87.25 116 VAL A O 1
ATOM 898 N N . ILE A 1 117 ? 22.590 3.639 -6.006 1.00 84.75 117 ILE A N 1
ATOM 899 C CA . ILE A 1 117 ? 23.418 2.783 -5.153 1.00 84.75 117 ILE A CA 1
ATOM 900 C C . ILE A 1 117 ? 24.109 1.697 -5.984 1.00 84.75 117 ILE A C 1
ATOM 902 O O . ILE A 1 117 ? 25.225 1.297 -5.661 1.00 84.75 117 ILE A O 1
ATOM 906 N N . GLN A 1 118 ? 23.452 1.231 -7.053 1.00 79.88 118 GLN A N 1
ATOM 907 C CA . GLN A 1 118 ? 23.900 0.135 -7.921 1.00 79.88 118 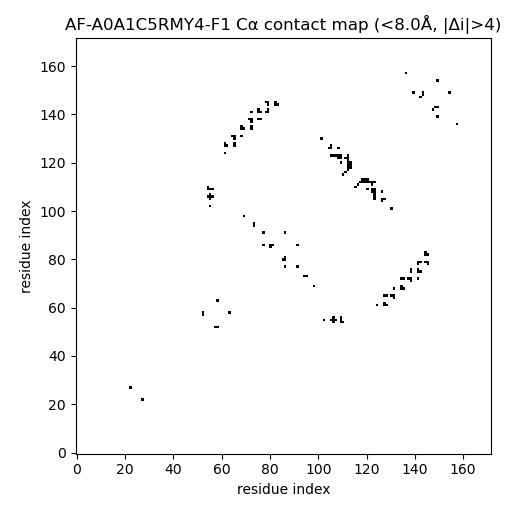GLN A CA 1
ATOM 908 C C . GLN A 1 118 ? 24.253 -1.146 -7.144 1.00 79.88 118 GLN A C 1
ATOM 910 O O . GLN A 1 118 ? 25.037 -1.973 -7.607 1.00 79.88 118 GLN A O 1
ATOM 915 N N . ASN A 1 119 ? 23.684 -1.314 -5.947 1.00 67.44 119 ASN A N 1
ATOM 916 C CA . ASN A 1 119 ? 24.069 -2.356 -5.004 1.00 67.44 119 ASN A CA 1
ATOM 917 C C . ASN A 1 119 ? 22.812 -3.002 -4.408 1.00 67.44 119 ASN A C 1
ATOM 919 O O . ASN A 1 119 ? 22.267 -2.566 -3.395 1.00 67.44 119 ASN A O 1
ATOM 923 N N . GLY A 1 120 ? 22.351 -4.063 -5.071 1.00 73.38 120 GLY A N 1
ATOM 924 C CA . GLY A 1 120 ? 21.252 -4.906 -4.604 1.00 73.38 120 GLY A CA 1
ATOM 925 C C . GLY A 1 120 ? 19.898 -4.197 -4.525 1.00 73.38 120 GLY A C 1
ATOM 926 O O . GLY A 1 120 ? 19.606 -3.294 -5.298 1.00 73.38 120 GLY A O 1
ATOM 927 N N . SER A 1 121 ? 19.046 -4.667 -3.615 1.00 86.25 121 SER A N 1
ATOM 928 C CA . SER A 1 121 ? 17.677 -4.179 -3.399 1.00 86.25 121 SER A CA 1
ATOM 929 C C . SER A 1 121 ? 17.463 -3.725 -1.950 1.00 86.25 121 SER A C 1
ATOM 931 O O . SER A 1 121 ? 16.409 -3.973 -1.363 1.00 86.25 121 SER A O 1
ATOM 933 N N . VAL A 1 122 ? 18.507 -3.180 -1.318 1.00 90.81 122 VAL A N 1
ATOM 934 C CA . VAL A 1 122 ? 18.537 -2.962 0.133 1.00 90.81 122 VAL A CA 1
ATOM 935 C C . VAL A 1 122 ? 17.516 -1.910 0.558 1.00 90.81 122 VAL A C 1
ATOM 937 O O . VAL A 1 122 ? 16.752 -2.175 1.487 1.00 90.81 122 VAL A O 1
ATOM 940 N N . LEU A 1 123 ? 17.453 -0.754 -0.115 1.00 93.12 123 LEU A N 1
ATOM 941 C CA . LEU A 1 123 ? 16.494 0.293 0.239 1.00 93.12 123 LEU A CA 1
ATOM 942 C C . LEU A 1 123 ? 15.063 -0.138 -0.046 1.00 93.12 123 LEU A C 1
ATOM 944 O O . LEU A 1 123 ? 14.195 0.036 0.806 1.00 93.12 123 LEU A O 1
ATOM 948 N N . ARG A 1 124 ? 14.809 -0.737 -1.2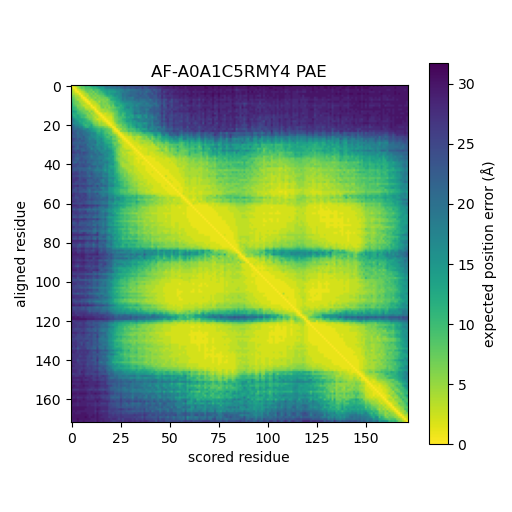11 1.00 95.06 124 ARG A N 1
ATOM 949 C CA . ARG A 1 124 ? 13.501 -1.289 -1.562 1.00 95.06 124 ARG A CA 1
ATOM 950 C C . ARG A 1 124 ? 13.030 -2.257 -0.482 1.00 95.06 124 ARG A C 1
ATOM 952 O O . ARG A 1 124 ? 11.913 -2.121 0.012 1.00 95.06 124 ARG A O 1
ATOM 959 N N . THR A 1 125 ? 13.874 -3.211 -0.099 1.00 94.31 125 THR A N 1
ATOM 960 C CA . THR A 1 125 ? 13.543 -4.192 0.936 1.00 94.31 125 THR A CA 1
ATOM 961 C C . THR A 1 125 ? 13.309 -3.509 2.284 1.00 94.31 125 THR A C 1
ATOM 963 O O . THR A 1 125 ? 12.312 -3.800 2.938 1.00 94.31 125 THR A O 1
ATOM 966 N N . ALA A 1 126 ? 14.149 -2.551 2.683 1.00 95.19 126 ALA A N 1
ATOM 967 C CA . ALA A 1 126 ? 13.968 -1.807 3.930 1.00 95.19 126 ALA A CA 1
ATOM 968 C C . ALA A 1 126 ? 12.627 -1.052 3.976 1.00 95.19 126 ALA A C 1
ATOM 970 O O . ALA A 1 126 ? 11.901 -1.151 4.965 1.00 95.19 126 ALA A O 1
ATOM 971 N N . VAL A 1 127 ? 12.257 -0.364 2.891 1.00 96.31 127 VAL A N 1
ATOM 972 C CA . VAL A 1 127 ? 10.965 0.333 2.770 1.00 96.31 127 VAL A CA 1
ATOM 973 C C . VAL A 1 127 ? 9.801 -0.658 2.835 1.00 96.31 127 VAL A C 1
ATOM 975 O O . VAL A 1 127 ? 8.814 -0.399 3.523 1.00 96.31 127 VAL A O 1
ATOM 978 N N . ILE A 1 128 ? 9.921 -1.815 2.174 1.00 96.62 128 ILE A N 1
ATOM 979 C CA . ILE A 1 128 ? 8.909 -2.876 2.243 1.00 96.62 128 ILE A CA 1
ATOM 980 C C . ILE A 1 128 ? 8.717 -3.352 3.687 1.00 96.62 128 ILE A C 1
ATOM 982 O O . ILE A 1 128 ? 7.586 -3.382 4.160 1.00 96.62 128 ILE A O 1
ATOM 986 N N . PHE A 1 129 ? 9.789 -3.689 4.407 1.00 95.75 129 PHE A N 1
ATOM 987 C CA . PHE A 1 129 ? 9.694 -4.163 5.794 1.00 95.75 129 PHE A CA 1
ATOM 988 C C . PHE A 1 129 ? 9.172 -3.091 6.755 1.00 95.75 129 PHE A C 1
ATOM 990 O O . PHE A 1 129 ? 8.401 -3.404 7.670 1.00 95.75 129 PHE A O 1
ATOM 997 N N . PHE A 1 130 ? 9.537 -1.828 6.525 1.00 95.38 130 PHE A N 1
ATOM 998 C CA . PHE A 1 130 ? 8.989 -0.701 7.268 1.00 95.38 130 PHE A CA 1
ATOM 999 C C . PHE A 1 130 ? 7.469 -0.643 7.106 1.00 95.38 130 PHE A C 1
ATOM 1001 O O . PHE A 1 130 ? 6.734 -0.650 8.095 1.00 95.38 130 PHE A O 1
ATOM 1008 N N . TYR A 1 131 ? 6.966 -0.655 5.871 1.00 95.88 131 TYR A N 1
ATOM 1009 C CA . TYR A 1 131 ? 5.525 -0.583 5.650 1.00 95.88 131 TYR A CA 1
ATOM 1010 C C . TYR A 1 131 ? 4.784 -1.870 5.990 1.00 95.88 131 TYR A C 1
ATOM 1012 O O . TYR A 1 131 ? 3.659 -1.792 6.462 1.00 95.88 131 TYR A O 1
ATOM 1020 N N . LEU A 1 132 ? 5.414 -3.036 5.880 1.00 96.19 132 LEU A N 1
ATOM 1021 C CA . LEU A 1 132 ? 4.836 -4.291 6.358 1.00 96.19 132 LEU A CA 1
ATOM 1022 C C . LEU A 1 132 ? 4.570 -4.229 7.869 1.00 96.19 132 LEU A C 1
ATOM 1024 O O . LEU A 1 132 ? 3.509 -4.646 8.325 1.00 96.19 132 LEU A O 1
ATOM 1028 N N . SER A 1 133 ? 5.486 -3.626 8.630 1.00 93.00 133 SER A N 1
ATOM 1029 C CA . SER A 1 133 ? 5.286 -3.365 10.061 1.00 93.00 133 SER A CA 1
ATOM 1030 C C . SER A 1 133 ? 4.148 -2.366 10.312 1.00 93.00 133 SER A C 1
ATOM 1032 O O . SER A 1 133 ? 3.310 -2.608 11.177 1.00 93.00 133 SER A O 1
ATOM 1034 N N . ASN A 1 134 ? 4.063 -1.284 9.524 1.00 91.81 134 ASN A N 1
ATOM 1035 C CA . ASN A 1 134 ? 2.977 -0.296 9.632 1.00 91.81 134 ASN A CA 1
ATOM 1036 C C . ASN A 1 134 ? 1.595 -0.912 9.364 1.00 91.81 134 ASN A C 1
ATOM 1038 O O . ASN A 1 134 ? 0.642 -0.657 10.097 1.00 91.81 134 ASN A O 1
ATOM 1042 N N . GLU A 1 135 ? 1.484 -1.730 8.319 1.00 94.19 135 GLU A N 1
ATOM 1043 C CA . GLU A 1 135 ? 0.253 -2.446 7.985 1.00 94.19 135 GLU A CA 1
ATOM 1044 C C . GLU A 1 135 ? -0.074 -3.501 9.045 1.00 94.19 135 GLU A C 1
ATOM 1046 O O . GLU A 1 135 ? -1.223 -3.629 9.449 1.00 94.19 135 GLU A O 1
ATOM 1051 N N . GLY A 1 136 ? 0.932 -4.205 9.571 1.00 92.81 136 GLY A N 1
ATOM 1052 C CA . GLY A 1 136 ? 0.751 -5.150 10.673 1.00 92.81 136 GLY A CA 1
ATOM 1053 C C . GLY A 1 136 ? 0.168 -4.495 11.927 1.00 92.81 136 GLY A C 1
ATOM 1054 O O . GLY A 1 136 ? -0.764 -5.034 12.521 1.00 92.81 136 GLY A O 1
ATOM 1055 N N . ILE A 1 137 ? 0.671 -3.314 12.300 1.00 90.56 137 ILE A N 1
ATOM 1056 C CA . ILE A 1 137 ? 0.139 -2.517 13.414 1.00 90.56 137 ILE A CA 1
ATOM 1057 C C . ILE A 1 137 ? -1.326 -2.137 13.157 1.00 90.56 137 ILE A C 1
ATOM 1059 O O . ILE A 1 137 ? -2.184 -2.403 13.999 1.00 90.56 137 ILE A O 1
ATOM 1063 N N . SER A 1 138 ? -1.617 -1.590 11.974 1.00 90.75 138 SER A N 1
ATOM 1064 C CA . SER A 1 138 ? -2.970 -1.185 11.570 1.00 90.75 138 SER A CA 1
ATOM 1065 C C . SER A 1 138 ? -3.962 -2.362 11.586 1.00 90.75 138 SER A C 1
ATOM 1067 O O . SER A 1 138 ? -5.083 -2.237 12.081 1.00 90.75 138 SER A O 1
ATOM 1069 N N . ILE A 1 139 ? -3.533 -3.557 11.162 1.00 92.88 139 ILE A N 1
ATOM 1070 C CA . ILE A 1 139 ? -4.345 -4.778 11.246 1.00 92.88 139 ILE A CA 1
ATOM 1071 C C . ILE A 1 139 ? -4.674 -5.116 12.700 1.00 92.88 139 ILE A C 1
ATOM 1073 O O . ILE A 1 139 ? -5.828 -5.424 12.996 1.00 92.88 139 ILE A O 1
ATOM 1077 N N . ILE A 1 140 ? -3.690 -5.081 13.604 1.00 90.88 140 ILE A N 1
ATOM 1078 C CA . ILE A 1 140 ? -3.906 -5.4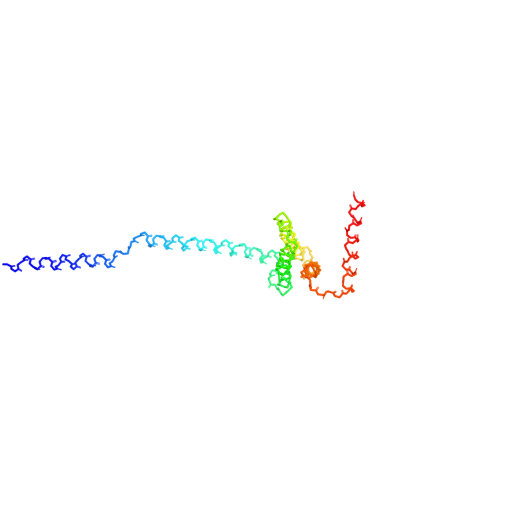03 15.023 1.00 90.88 140 ILE A CA 1
ATOM 1079 C C . ILE A 1 140 ? -4.902 -4.422 15.648 1.00 90.88 140 ILE A C 1
ATOM 1081 O O . ILE A 1 140 ? -5.802 -4.852 16.371 1.00 90.88 140 ILE A O 1
ATOM 1085 N N . GLU A 1 141 ? -4.784 -3.132 15.336 1.00 88.00 141 GLU A N 1
ATOM 1086 C CA . GLU A 1 141 ? -5.724 -2.099 15.775 1.00 88.00 141 GLU A CA 1
ATOM 1087 C C . GLU A 1 141 ? -7.147 -2.384 15.265 1.00 88.00 141 GLU A C 1
ATOM 1089 O O . GLU A 1 141 ? -8.089 -2.484 16.055 1.00 88.00 141 GLU A O 1
ATOM 1094 N N . ASN A 1 142 ? -7.305 -2.625 13.961 1.00 91.38 142 ASN A N 1
ATOM 1095 C CA . ASN A 1 142 ? -8.600 -2.942 13.356 1.00 91.38 142 ASN A CA 1
ATOM 1096 C C . ASN A 1 142 ? -9.223 -4.217 13.945 1.00 91.38 142 ASN A C 1
ATOM 1098 O O . ASN A 1 142 ? -10.423 -4.269 14.216 1.00 91.38 142 ASN A O 1
ATOM 1102 N N . VAL A 1 143 ? -8.414 -5.245 14.194 1.00 91.06 143 VAL A N 1
ATOM 1103 C CA . VAL A 1 143 ? -8.847 -6.506 14.807 1.00 91.06 143 VAL A CA 1
ATOM 1104 C C . VAL A 1 143 ? -9.290 -6.304 16.261 1.00 91.06 143 VAL A C 1
ATOM 1106 O O . VAL A 1 143 ? -10.314 -6.862 16.668 1.00 91.06 143 VAL A O 1
ATOM 1109 N N . ALA A 1 144 ? -8.586 -5.465 17.026 1.00 88.94 144 ALA A N 1
ATOM 1110 C CA . ALA A 1 144 ? -8.999 -5.086 18.376 1.00 88.94 144 ALA A CA 1
ATOM 1111 C C . ALA A 1 144 ? -10.358 -4.364 18.368 1.00 88.94 144 ALA A C 1
ATOM 1113 O O . ALA A 1 144 ? -11.214 -4.653 19.205 1.00 88.94 144 ALA A O 1
ATOM 1114 N N . LEU A 1 145 ? -10.591 -3.483 17.388 1.00 87.69 145 LEU A N 1
ATOM 1115 C CA . LEU A 1 145 ? -11.853 -2.752 17.218 1.00 87.69 145 LEU A CA 1
ATOM 1116 C C . LEU A 1 145 ? -13.034 -3.657 16.834 1.00 87.69 145 LEU A C 1
ATOM 1118 O O . LEU A 1 145 ? -14.175 -3.359 17.181 1.00 87.69 145 LEU A O 1
ATOM 1122 N N . ILE A 1 146 ? -12.773 -4.774 16.151 1.00 90.12 146 ILE A N 1
ATOM 1123 C CA . ILE A 1 146 ? -13.784 -5.793 15.817 1.00 90.12 146 ILE A CA 1
ATOM 1124 C C . ILE A 1 146 ? -14.145 -6.657 17.045 1.00 90.12 146 ILE A C 1
ATOM 1126 O O . ILE A 1 146 ? -15.153 -7.364 17.033 1.00 90.12 146 ILE A O 1
ATOM 1130 N N . GLY A 1 147 ? -13.373 -6.568 18.135 1.00 84.06 147 GLY A N 1
ATOM 1131 C CA . GLY A 1 147 ? -13.639 -7.265 19.395 1.00 84.06 147 GLY A CA 1
ATOM 1132 C C . GLY A 1 147 ? -12.866 -8.571 19.572 1.00 84.06 147 GLY A C 1
ATOM 1133 O O . GLY A 1 147 ? -13.209 -9.367 20.447 1.00 84.06 147 GLY A O 1
ATOM 1134 N N . LEU A 1 148 ? -11.821 -8.811 18.771 1.00 87.25 148 LEU A N 1
ATOM 1135 C CA . LEU A 1 148 ? -10.922 -9.937 19.014 1.00 87.25 148 LEU A CA 1
ATOM 1136 C C . LEU A 1 148 ? -9.995 -9.615 20.201 1.00 87.25 148 LEU A C 1
ATOM 1138 O O . LEU A 1 148 ? -9.465 -8.505 20.288 1.00 87.25 148 LEU A O 1
ATOM 1142 N N . PRO A 1 149 ? -9.769 -10.569 21.122 1.00 80.62 149 PRO A N 1
ATOM 1143 C CA . PRO A 1 149 ? -8.926 -10.340 22.287 1.00 80.62 149 PRO A CA 1
ATOM 1144 C C . PRO A 1 149 ? -7.457 -10.189 21.870 1.00 80.62 149 PRO A C 1
ATOM 1146 O O . PRO A 1 149 ? -6.800 -11.162 21.504 1.00 80.62 149 PRO A O 1
ATOM 1149 N N . VAL A 1 150 ? -6.932 -8.967 21.963 1.00 82.56 150 VAL A N 1
ATOM 1150 C CA . VAL A 1 150 ? -5.509 -8.667 21.750 1.00 82.56 150 VAL A CA 1
ATOM 1151 C C . VAL A 1 150 ? -4.773 -8.672 23.100 1.00 82.56 150 VAL A C 1
ATOM 1153 O O . VAL A 1 150 ? -5.258 -8.071 24.064 1.00 82.56 150 VAL A O 1
ATOM 1156 N N . PRO A 1 151 ? -3.608 -9.340 23.216 1.00 79.94 151 PRO A N 1
ATOM 1157 C CA . PRO A 1 151 ? -2.797 -9.333 24.430 1.00 79.94 151 PRO A CA 1
ATOM 1158 C C . PRO A 1 151 ? -2.496 -7.917 24.937 1.00 79.94 151 PRO A C 1
ATOM 1160 O O . PRO A 1 151 ? -2.063 -7.057 24.172 1.00 79.94 151 PRO A O 1
ATOM 1163 N N . LYS A 1 152 ? -2.641 -7.697 26.251 1.00 74.81 152 LYS A N 1
ATOM 1164 C CA . LYS A 1 152 ? -2.436 -6.380 26.889 1.00 74.81 152 LYS A CA 1
ATOM 1165 C C . LYS A 1 152 ? -1.087 -5.747 26.548 1.00 74.81 152 LYS A C 1
ATOM 1167 O O . LYS A 1 152 ? -1.027 -4.557 26.290 1.00 74.81 152 LYS A O 1
ATOM 1172 N N . LYS A 1 153 ? -0.028 -6.557 26.462 1.00 75.38 153 LYS A N 1
ATOM 1173 C CA . LYS A 1 153 ? 1.321 -6.085 26.125 1.00 75.38 153 LYS A CA 1
ATOM 1174 C C . LYS A 1 153 ? 1.446 -5.529 24.711 1.00 75.38 153 LYS A C 1
ATOM 1176 O O . LYS A 1 153 ? 2.200 -4.591 24.513 1.00 75.38 153 LYS A O 1
ATOM 1181 N N . LEU A 1 154 ? 0.699 -6.068 23.749 1.00 75.81 154 LEU A N 1
ATOM 1182 C CA . LEU A 1 154 ? 0.661 -5.495 22.405 1.00 75.81 154 LEU A CA 1
ATOM 1183 C C . LEU A 1 154 ? -0.124 -4.187 22.408 1.00 75.81 154 LEU A C 1
ATOM 1185 O O . LEU A 1 154 ? 0.321 -3.219 21.812 1.00 75.81 154 LEU A O 1
ATOM 1189 N N . LYS A 1 155 ? -1.247 -4.137 23.131 1.00 71.75 155 LYS A N 1
ATOM 1190 C CA . LYS A 1 155 ? -2.053 -2.920 23.246 1.00 71.75 155 LYS A CA 1
ATOM 1191 C C . LYS A 1 155 ? -1.277 -1.760 23.890 1.00 71.75 155 LYS A C 1
ATOM 1193 O O . LYS A 1 155 ? -1.299 -0.668 23.346 1.00 71.75 155 LYS A O 1
ATOM 1198 N N . GLU A 1 156 ? -0.551 -2.025 24.977 1.00 75.44 156 GLU A N 1
ATOM 1199 C CA . GLU A 1 156 ? 0.306 -1.041 25.662 1.00 75.44 156 GLU A CA 1
ATOM 1200 C C . GLU A 1 156 ? 1.373 -0.461 24.716 1.00 75.44 156 GLU A C 1
ATOM 1202 O O . GLU A 1 156 ? 1.561 0.749 24.666 1.00 75.44 156 GLU A O 1
ATOM 1207 N N . VAL A 1 157 ? 2.033 -1.308 23.918 1.00 77.44 157 VAL A N 1
ATOM 1208 C CA . VAL A 1 157 ? 3.042 -0.855 22.942 1.00 77.44 157 VAL A CA 1
ATOM 1209 C C . VAL A 1 157 ? 2.408 -0.025 21.822 1.00 77.44 157 VAL A C 1
ATOM 1211 O O . VAL A 1 157 ? 2.995 0.956 21.380 1.00 77.44 157 VAL A O 1
ATOM 1214 N N . LEU A 1 158 ? 1.213 -0.396 21.359 1.00 69.12 158 LEU A N 1
ATOM 1215 C CA . LEU A 1 158 ? 0.508 0.357 20.320 1.00 69.12 158 LEU A CA 1
ATOM 1216 C C . LEU A 1 158 ? 0.035 1.734 20.805 1.00 69.12 158 LEU A C 1
ATOM 1218 O O . LEU A 1 158 ? 0.137 2.693 20.046 1.00 69.12 158 LEU A O 1
ATOM 1222 N N . GLU A 1 159 ? -0.449 1.839 22.046 1.00 71.06 159 GLU A N 1
ATOM 1223 C CA . GLU A 1 159 ? -0.844 3.120 22.653 1.00 71.06 159 GLU A CA 1
ATOM 1224 C C . GLU A 1 159 ? 0.365 4.059 22.797 1.00 71.06 159 GLU A C 1
ATOM 1226 O O . GLU A 1 159 ? 0.292 5.204 22.359 1.00 71.06 159 GLU A O 1
ATOM 1231 N N . GLN A 1 160 ? 1.509 3.553 23.270 1.00 72.12 160 GLN A N 1
ATOM 1232 C CA . GLN A 1 160 ? 2.753 4.332 23.373 1.00 72.12 160 GLN A CA 1
ATOM 1233 C C . GLN A 1 160 ? 3.241 4.865 22.019 1.00 72.12 160 GLN A C 1
ATOM 1235 O O . GLN A 1 160 ? 3.662 6.013 21.912 1.00 72.12 160 GLN A O 1
ATOM 1240 N N . LEU A 1 161 ? 3.151 4.055 20.959 1.00 71.50 161 LEU A N 1
ATOM 1241 C CA . LEU A 1 161 ? 3.511 4.494 19.608 1.00 71.50 161 LEU A CA 1
ATOM 1242 C C . LEU A 1 161 ? 2.570 5.584 19.070 1.00 71.50 161 LEU A C 1
ATOM 1244 O O . LEU A 1 161 ? 2.992 6.390 18.242 1.00 71.50 161 LEU A O 1
ATOM 1248 N N . HIS A 1 162 ? 1.304 5.596 19.496 1.00 66.12 162 HIS A N 1
ATOM 1249 C CA . HIS A 1 162 ? 0.346 6.629 19.102 1.00 66.12 162 HIS A CA 1
ATOM 1250 C C . HIS A 1 162 ? 0.624 7.949 19.828 1.00 66.12 162 HIS A C 1
ATOM 1252 O O . HIS A 1 162 ? 0.656 8.993 19.183 1.00 66.12 162 HIS A O 1
ATOM 1258 N N . GLU A 1 163 ? 0.894 7.886 21.136 1.00 67.44 163 GLU A N 1
ATOM 1259 C CA . GLU A 1 163 ? 1.247 9.050 21.960 1.00 67.44 163 GLU A CA 1
ATOM 1260 C C . GLU A 1 163 ? 2.514 9.748 21.431 1.00 67.44 163 GLU A C 1
ATOM 1262 O O . GLU A 1 163 ? 2.486 10.948 21.166 1.00 67.44 163 GLU A O 1
ATOM 1267 N N . GLU A 1 164 ? 3.582 9.000 21.127 1.00 63.91 164 GLU A N 1
ATOM 1268 C CA . GLU A 1 164 ? 4.810 9.570 20.542 1.00 63.91 164 GLU A CA 1
ATOM 1269 C C . GLU A 1 164 ? 4.600 10.184 19.141 1.00 63.91 164 GLU A C 1
ATOM 1271 O O . GLU A 1 164 ? 5.321 11.102 18.732 1.00 63.91 164 GLU A O 1
ATOM 1276 N N . ALA A 1 165 ? 3.653 9.655 18.361 1.00 61.19 165 ALA A N 1
ATOM 1277 C CA . ALA A 1 165 ? 3.360 10.145 17.015 1.00 61.19 165 ALA A CA 1
ATOM 1278 C C . ALA A 1 165 ? 2.493 11.413 17.011 1.00 61.19 165 ALA A C 1
ATOM 1280 O O . ALA A 1 165 ? 2.522 12.153 16.021 1.00 61.19 165 ALA A O 1
ATOM 1281 N N . ASP A 1 166 ? 1.720 11.648 18.071 1.00 59.53 166 ASP A N 1
ATOM 1282 C CA . ASP A 1 166 ? 0.895 12.844 18.235 1.00 59.53 166 ASP A CA 1
ATOM 1283 C C . ASP A 1 166 ? 1.650 13.977 18.947 1.00 59.53 166 ASP A C 1
ATOM 1285 O O . ASP A 1 166 ? 1.547 15.111 18.485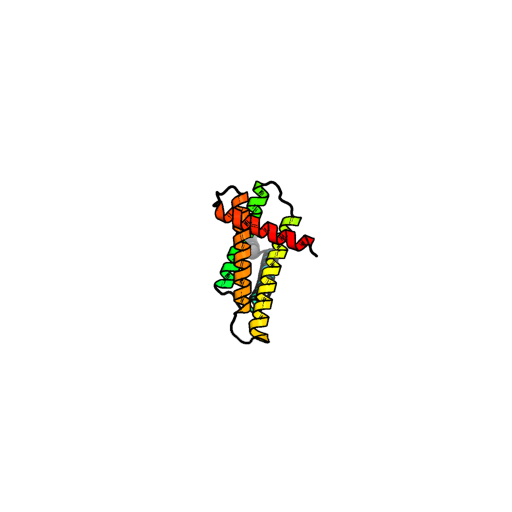 1.00 59.53 166 ASP A O 1
ATOM 1289 N N . GLU A 1 167 ? 2.507 13.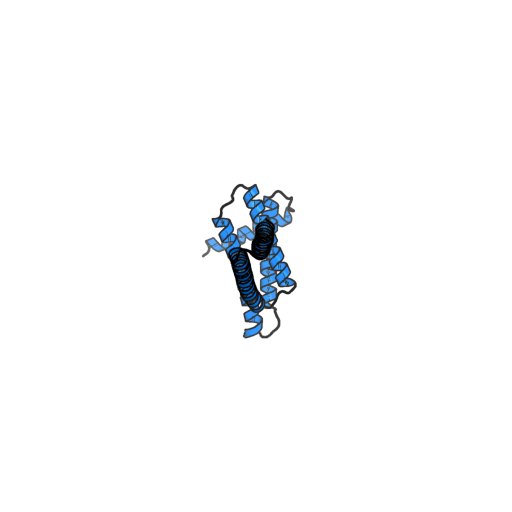691 19.938 1.00 59.94 167 GLU A N 1
ATOM 1290 C CA . GLU A 1 167 ? 3.378 14.711 20.561 1.00 59.94 167 GLU A CA 1
ATOM 1291 C C . GLU A 1 167 ? 4.280 15.408 19.527 1.00 59.94 167 GLU A C 1
ATOM 1293 O O . GLU A 1 167 ? 4.412 16.628 19.521 1.00 59.94 167 GLU A O 1
ATOM 1298 N N . LYS A 1 168 ? 4.816 14.667 18.547 1.00 54.78 168 LYS A N 1
ATOM 1299 C CA . LYS A 1 168 ? 5.638 15.251 17.469 1.00 54.78 168 LYS A CA 1
ATOM 1300 C C . LYS A 1 168 ? 4.892 16.191 16.518 1.00 54.78 168 LYS A C 1
ATOM 1302 O O . LYS A 1 168 ? 5.548 16.874 15.741 1.00 54.78 168 LYS A O 1
ATOM 1307 N N . LYS A 1 169 ? 3.555 16.202 16.518 1.00 51.75 169 LYS A N 1
ATOM 1308 C CA . LYS A 1 169 ? 2.753 17.113 15.680 1.00 51.75 169 LYS A CA 1
ATOM 1309 C C . LYS A 1 169 ? 2.415 18.424 16.384 1.00 51.75 169 LYS A C 1
ATOM 1311 O O . LYS A 1 169 ? 1.957 19.338 15.708 1.00 51.75 169 LYS A O 1
ATOM 1316 N N . GLU A 1 170 ? 2.577 18.501 17.704 1.00 51.81 170 GLU A N 1
ATOM 1317 C CA . GLU A 1 170 ? 2.331 19.726 18.479 1.00 51.81 170 GLU A CA 1
ATOM 1318 C C . GLU A 1 170 ? 3.586 20.611 18.596 1.00 51.81 170 GLU A C 1
ATOM 1320 O O . GLU A 1 170 ? 3.465 21.799 18.890 1.00 51.81 170 GLU A O 1
ATOM 1325 N N . ASP A 1 171 ? 4.766 20.059 18.287 1.00 50.28 171 ASP A N 1
ATOM 1326 C CA . ASP A 1 171 ? 6.064 20.750 18.325 1.00 50.28 171 ASP A CA 1
ATOM 1327 C C . ASP A 1 171 ? 6.539 21.318 16.956 1.00 50.28 171 ASP A C 1
ATOM 1329 O O . ASP A 1 171 ? 7.650 21.853 16.872 1.00 50.28 171 ASP A O 1
ATOM 1333 N N . GLU A 1 172 ? 5.724 21.237 15.891 1.00 41.12 172 GLU A N 1
ATOM 1334 C CA . GLU A 1 172 ? 5.943 21.875 14.565 1.00 41.12 172 GLU A CA 1
ATOM 1335 C C . GLU A 1 172 ? 4.905 22.969 14.262 1.00 41.12 172 GLU A C 1
ATOM 1337 O O . GLU A 1 172 ? 5.302 24.005 13.671 1.00 41.12 172 GLU A O 1
#

Sequence (172 aa):
MGQYARSDIVLESNSLLRAVFFIPKNKERQVTVMRQAVTTVQYVFAGIGGFMGWFLGGLDGFLYALLMFVVIDYVTGLMAAFVQKKVSSEVGFKGICKKVAIFCLVGIGHVLDTQVIQNGSVLRTAVIFFYLSNEGISIIENVALIGLPVPKKLKEVLEQLHEEADEKKEDE

pLDDT: mean 82.27, std 14.06, range [41.12, 97.12]

Nearest PDB structures (foldseek):
  8oyy-assembly2_B  TM=2.576E-01  e=5.420E+00  synthetic construct

Mean predicted aligned error: 11.94 Å